Protein AF-A0A5R2NAQ6-F1 (afdb_monomer)

Foldseek 3Di:
DAAEDEDLAPAPDDVVCVVVVHNPVVCVQVVVNYYYDYNDPDPVVDDPDDKDKDKDADDDDPDPDGDIDIDIDHDDDD

Mean predicted aligned error: 4.99 Å

Solvent-accessible surface area (backbone atoms only — not comparable to full-atom values): 5168 Å² total; per-residue (Å²): 129,86,46,73,51,73,38,72,40,90,50,78,34,56,6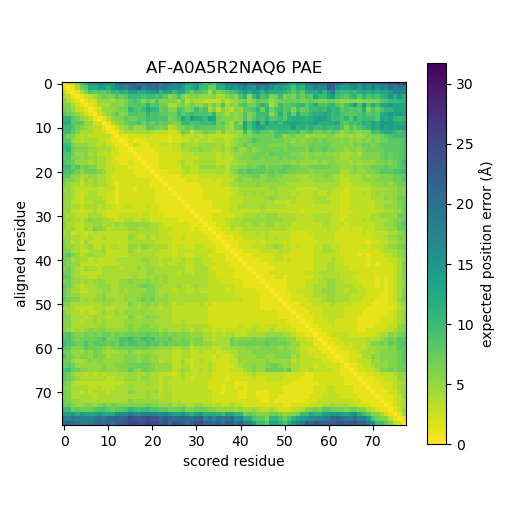9,73,41,46,74,71,74,39,52,66,54,45,50,60,44,49,76,66,70,28,53,76,48,60,58,57,77,68,69,91,77,52,66,99,67,86,55,47,81,48,74,49,59,81,85,64,85,93,60,92,78,70,81,61,58,71,47,76,51,64,82,80,84,128

Sequence (78 aa):
GVHALVPDRSDTDPGRATSAGDASLEYYVLSRDCWQIELLANLDKVPEAGALIMASWPKPKAGSGFPARAVAIHEATG

Secondary structure (DSSP, 8-state):
---EE--SSS-SS-HHHHTTT--HHHHHHHTTT-EE------GGGS-SSSPEEEEE----TT-S----EEEEE-PPP-

Radius of gyration: 14.2 Å; Cα contacts (8 Å, |Δi|>4): 92; chains: 1; bounding box: 30×30×40 Å

Structure (mmCIF, N/CA/C/O backbone):
data_AF-A0A5R2NAQ6-F1
#
_entry.id   AF-A0A5R2NAQ6-F1
#
loop_
_atom_site.group_PDB
_atom_site.id
_atom_site.type_symbol
_atom_site.label_atom_id
_atom_site.label_alt_id
_atom_site.label_comp_id
_atom_site.label_asym_id
_atom_site.label_entity_id
_atom_site.label_seq_id
_atom_site.pdbx_PDB_ins_code
_atom_site.Cartn_x
_atom_site.Cartn_y
_atom_site.Cartn_z
_atom_site.occupancy
_atom_site.B_iso_or_equiv
_atom_site.auth_seq_id
_atom_site.auth_comp_id
_atom_site.auth_asym_id
_atom_site.auth_atom_id
_atom_site.pdbx_PDB_model_num
ATOM 1 N N . GLY A 1 1 ? -14.994 0.325 -7.996 1.00 50.78 1 GLY A N 1
ATOM 2 C CA . GLY A 1 1 ? -14.537 1.125 -6.846 1.00 50.78 1 GLY A CA 1
ATOM 3 C C . GLY A 1 1 ? -13.035 1.056 -6.834 1.00 50.78 1 GLY A C 1
ATOM 4 O O . GLY A 1 1 ? -12.510 0.058 -7.302 1.00 50.78 1 GLY A O 1
ATOM 5 N N . VAL A 1 2 ? -12.346 2.100 -6.390 1.00 52.25 2 VAL A N 1
ATOM 6 C CA . VAL A 1 2 ? -10.884 2.046 -6.289 1.00 52.25 2 VAL A CA 1
ATOM 7 C C . VAL A 1 2 ? -10.533 1.088 -5.151 1.00 52.25 2 VAL A C 1
ATOM 9 O O . VAL A 1 2 ? -10.973 1.294 -4.021 1.00 52.25 2 VAL A O 1
ATOM 12 N N . HIS A 1 3 ? -9.796 0.028 -5.463 1.00 73.88 3 HIS A N 1
ATOM 13 C CA . HIS A 1 3 ? -9.303 -0.944 -4.491 1.00 73.88 3 HIS A CA 1
ATOM 14 C C . HIS A 1 3 ? -7.792 -0.757 -4.336 1.00 73.88 3 HIS A C 1
ATOM 16 O O . HIS A 1 3 ? -7.116 -0.338 -5.275 1.00 73.88 3 HIS A O 1
ATOM 22 N N . ALA A 1 4 ? -7.266 -1.021 -3.142 1.00 74.81 4 ALA A N 1
ATOM 23 C CA . ALA A 1 4 ? -5.838 -0.931 -2.875 1.00 74.81 4 ALA A CA 1
ATOM 24 C C . ALA A 1 4 ? -5.315 -2.247 -2.302 1.00 74.81 4 ALA A C 1
ATOM 26 O O . ALA A 1 4 ? -6.006 -2.886 -1.506 1.00 74.81 4 ALA A O 1
ATOM 27 N N . LEU A 1 5 ? -4.102 -2.629 -2.703 1.00 80.50 5 LEU A N 1
ATOM 28 C CA . LEU A 1 5 ? -3.328 -3.681 -2.049 1.00 80.50 5 LEU A CA 1
ATOM 29 C C . LEU A 1 5 ? -2.241 -3.047 -1.184 1.00 80.50 5 LEU A C 1
ATOM 31 O O . LEU A 1 5 ? -1.635 -2.042 -1.560 1.00 80.50 5 LEU A O 1
ATOM 35 N N . VAL A 1 6 ? -2.022 -3.641 -0.015 1.00 76.00 6 VAL A N 1
ATOM 36 C CA . VAL A 1 6 ? -1.181 -3.065 1.027 1.00 76.00 6 VAL A CA 1
ATOM 37 C C . VAL A 1 6 ? -0.268 -4.141 1.626 1.00 76.00 6 VAL A C 1
ATOM 39 O O . VAL A 1 6 ? -0.656 -4.795 2.596 1.00 76.00 6 VAL A O 1
ATOM 42 N N . PRO A 1 7 ? 0.916 -4.385 1.042 1.00 69.12 7 PRO A N 1
ATOM 43 C CA . PRO A 1 7 ? 1.927 -5.235 1.660 1.00 69.12 7 PRO A CA 1
ATOM 44 C C . PRO A 1 7 ? 2.662 -4.511 2.804 1.00 69.12 7 PRO A C 1
ATOM 46 O O . PRO A 1 7 ? 2.855 -3.295 2.785 1.00 69.12 7 PRO A O 1
ATOM 49 N N . ASP A 1 8 ? 3.136 -5.278 3.791 1.00 65.75 8 ASP A N 1
ATOM 50 C CA . ASP A 1 8 ? 4.069 -4.788 4.821 1.00 65.75 8 ASP A CA 1
ATOM 51 C C . ASP A 1 8 ? 5.505 -4.617 4.282 1.00 65.75 8 ASP A C 1
ATOM 53 O O . ASP A 1 8 ? 6.365 -4.026 4.937 1.00 65.75 8 ASP A O 1
ATOM 57 N N . ARG A 1 9 ? 5.771 -5.134 3.076 1.00 71.94 9 ARG A N 1
ATOM 58 C CA . ARG A 1 9 ? 7.070 -5.099 2.395 1.00 71.94 9 ARG A CA 1
ATOM 59 C C . ARG A 1 9 ? 7.147 -3.990 1.349 1.00 71.94 9 ARG A C 1
ATOM 61 O O . ARG A 1 9 ? 6.180 -3.282 1.084 1.00 71.94 9 ARG A O 1
ATOM 68 N N . SER A 1 10 ? 8.338 -3.850 0.773 1.00 71.81 10 SER A N 1
ATOM 69 C CA . SER A 1 10 ? 8.662 -2.891 -0.287 1.00 71.81 10 SER A CA 1
ATOM 70 C C . SER A 1 10 ? 8.119 -3.259 -1.667 1.00 71.81 10 SER A C 1
ATOM 72 O O . SER A 1 10 ? 8.406 -2.545 -2.608 1.00 71.81 10 SER A O 1
ATOM 74 N N . ASP A 1 11 ? 7.471 -4.411 -1.821 1.00 80.00 11 ASP A N 1
ATOM 75 C CA . ASP A 1 11 ? 6.964 -4.897 -3.103 1.00 80.00 11 ASP A CA 1
ATOM 76 C C . ASP A 1 11 ? 5.786 -5.844 -2.830 1.00 80.00 11 ASP A C 1
ATOM 78 O O . ASP A 1 11 ? 5.718 -6.486 -1.770 1.00 80.00 11 ASP A O 1
ATOM 82 N N . THR A 1 12 ? 4.857 -5.913 -3.778 1.00 80.81 12 THR A N 1
ATOM 83 C CA . THR A 1 12 ? 3.802 -6.929 -3.815 1.00 80.81 12 THR A CA 1
ATOM 84 C C . THR A 1 12 ? 4.367 -8.292 -4.218 1.00 80.81 12 THR A C 1
ATOM 86 O O . THR A 1 12 ? 3.869 -9.332 -3.773 1.00 80.81 12 THR A O 1
ATOM 89 N N . ASP A 1 13 ? 5.420 -8.305 -5.031 1.00 89.69 13 ASP A N 1
ATOM 90 C CA . ASP A 1 13 ? 6.116 -9.504 -5.459 1.00 89.69 13 ASP A CA 1
ATOM 91 C C . ASP A 1 13 ? 7.046 -10.052 -4.354 1.00 89.69 13 ASP A C 1
ATOM 93 O O . ASP A 1 13 ? 7.697 -9.307 -3.611 1.00 89.69 13 ASP A O 1
ATOM 97 N N . PRO A 1 14 ? 7.147 -11.387 -4.189 1.00 87.69 14 PRO A N 1
ATOM 98 C CA . PRO A 1 14 ? 8.096 -11.973 -3.253 1.00 87.69 14 PRO A CA 1
ATOM 99 C C . PRO A 1 14 ? 9.528 -11.586 -3.622 1.00 87.69 14 PRO A C 1
ATOM 101 O O . PRO A 1 14 ? 9.929 -11.725 -4.772 1.00 87.69 14 PRO A O 1
ATOM 104 N N . GLY A 1 15 ? 10.367 -11.266 -2.633 1.00 86.81 15 GLY A N 1
ATOM 105 C CA . GLY A 1 15 ? 11.725 -10.769 -2.902 1.00 86.81 15 GLY A CA 1
ATOM 106 C C . GLY A 1 15 ? 12.610 -11.672 -3.780 1.00 86.81 15 GLY A C 1
ATOM 107 O O . GLY A 1 15 ? 13.521 -11.173 -4.436 1.00 86.81 15 GLY A O 1
ATOM 108 N N . ARG A 1 16 ? 12.347 -12.988 -3.849 1.00 92.19 16 ARG A N 1
ATOM 109 C CA . ARG A 1 16 ? 13.023 -13.890 -4.803 1.00 92.19 16 ARG A CA 1
ATOM 110 C C . ARG A 1 16 ? 12.653 -13.575 -6.260 1.00 92.19 16 ARG A C 1
ATOM 112 O O . ARG A 1 16 ? 13.538 -13.616 -7.105 1.00 92.19 16 ARG A O 1
ATOM 119 N N . ALA A 1 17 ? 11.378 -13.300 -6.528 1.00 90.25 17 ALA A N 1
ATOM 120 C CA . ALA A 1 17 ? 10.863 -12.924 -7.842 1.00 90.25 17 ALA A CA 1
ATOM 121 C C . ALA A 1 17 ?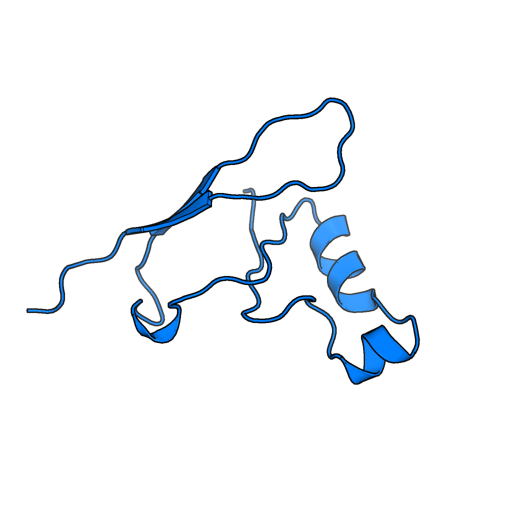 11.380 -11.533 -8.235 1.00 90.25 17 ALA A C 1
ATOM 123 O O . ALA A 1 17 ? 12.046 -11.408 -9.262 1.00 90.25 17 ALA A O 1
ATOM 124 N N . THR A 1 18 ? 11.254 -10.545 -7.342 1.00 89.50 18 THR A N 1
ATOM 125 C CA . THR A 1 18 ? 11.794 -9.193 -7.559 1.00 89.50 18 THR A CA 1
ATOM 126 C C . THR A 1 18 ? 13.297 -9.220 -7.867 1.00 89.50 18 THR A C 1
ATOM 128 O O . THR A 1 18 ? 13.755 -8.588 -8.815 1.00 89.50 18 THR A O 1
ATOM 131 N N . SER A 1 19 ? 14.085 -10.021 -7.132 1.00 91.06 19 SER A N 1
ATOM 132 C CA . SER A 1 19 ? 15.535 -10.170 -7.378 1.00 91.06 19 SER A CA 1
ATOM 133 C C . SER A 1 19 ? 15.869 -10.798 -8.738 1.00 91.06 19 SER A C 1
ATOM 135 O O . SER A 1 19 ? 16.990 -10.650 -9.221 1.00 91.06 19 SER A O 1
ATOM 137 N N . ALA A 1 20 ? 14.919 -11.509 -9.347 1.00 93.88 20 ALA A N 1
ATOM 138 C CA . ALA A 1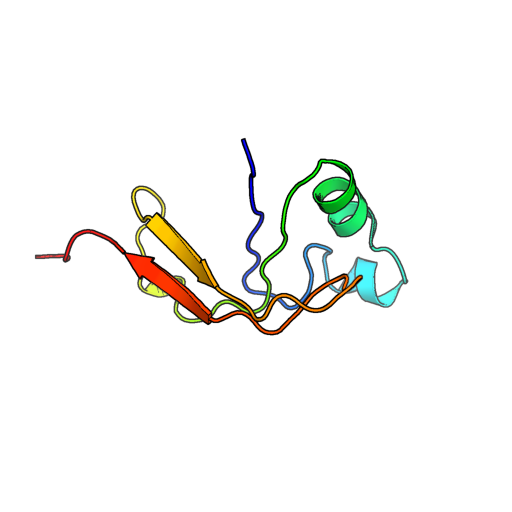 20 ? 15.027 -12.071 -10.689 1.00 93.88 20 ALA A CA 1
ATOM 139 C C . ALA A 1 20 ? 14.437 -11.147 -11.776 1.00 93.88 20 ALA A C 1
ATOM 141 O O . ALA A 1 20 ? 14.428 -11.526 -12.945 1.00 93.88 20 ALA A O 1
ATOM 142 N N . GLY A 1 21 ? 13.970 -9.946 -11.411 1.00 91.81 21 GLY A N 1
ATOM 143 C CA . GLY A 1 21 ? 13.329 -8.997 -12.324 1.00 91.81 21 GLY A CA 1
ATOM 144 C C . GLY A 1 21 ? 11.873 -9.332 -12.655 1.00 91.81 21 GLY A C 1
ATOM 145 O O . GLY A 1 21 ? 11.361 -8.856 -13.666 1.00 91.81 21 GLY A O 1
ATOM 146 N N . ASP A 1 22 ? 11.220 -10.159 -11.839 1.00 94.00 22 ASP A N 1
ATOM 147 C CA . ASP A 1 22 ? 9.811 -10.518 -11.986 1.00 94.00 22 ASP A CA 1
ATOM 148 C C . ASP A 1 22 ? 8.941 -9.658 -11.055 1.00 94.00 22 ASP A C 1
ATOM 150 O O . ASP A 1 22 ? 9.036 -9.779 -9.834 1.00 94.00 22 ASP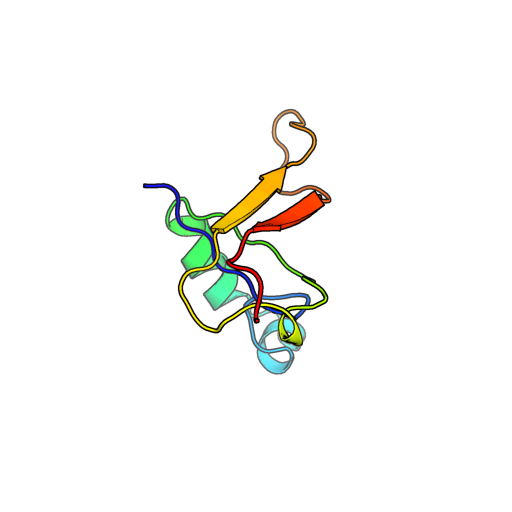 A O 1
ATOM 154 N N . ALA A 1 23 ? 8.120 -8.795 -11.661 1.00 91.69 23 ALA A N 1
ATOM 155 C CA . ALA A 1 23 ? 7.151 -7.905 -11.008 1.00 91.69 23 ALA A CA 1
ATOM 156 C C . ALA A 1 23 ? 5.705 -8.242 -11.435 1.00 91.69 23 ALA A C 1
ATOM 158 O O . ALA A 1 23 ? 4.850 -7.370 -11.622 1.00 91.69 23 ALA A O 1
ATOM 159 N N . SER A 1 24 ? 5.444 -9.519 -11.739 1.00 93.50 24 SER A N 1
ATOM 160 C CA . SER A 1 24 ? 4.168 -9.958 -12.311 1.00 93.50 24 SER A CA 1
ATOM 161 C C . SER A 1 24 ? 2.967 -9.654 -11.411 1.00 93.50 24 SER A C 1
ATOM 163 O O . SER A 1 24 ? 1.879 -9.386 -11.932 1.00 93.50 24 SER A O 1
ATOM 165 N N . LEU A 1 25 ? 3.122 -9.686 -10.082 1.00 91.88 25 LEU A N 1
ATOM 166 C CA . LEU A 1 25 ? 2.029 -9.387 -9.156 1.00 91.88 25 LEU A CA 1
ATOM 167 C C . LEU A 1 25 ? 1.751 -7.886 -9.067 1.00 91.88 25 LEU A C 1
ATOM 169 O O . LEU A 1 25 ? 0.579 -7.506 -9.117 1.00 91.88 25 LEU A O 1
ATOM 173 N N . GLU A 1 26 ? 2.781 -7.041 -9.014 1.00 90.25 26 GLU A N 1
ATOM 174 C CA . GLU A 1 26 ? 2.641 -5.587 -9.132 1.00 90.25 26 GLU A CA 1
ATOM 175 C C . GLU A 1 26 ? 1.892 -5.228 -10.423 1.00 90.25 26 GLU A C 1
ATOM 177 O O . GLU A 1 26 ? 0.852 -4.561 -10.383 1.00 90.25 26 GLU A O 1
ATOM 182 N N . TYR A 1 27 ? 2.338 -5.747 -11.573 1.00 92.25 27 TYR A N 1
ATOM 183 C CA . TYR A 1 27 ? 1.662 -5.505 -12.851 1.00 92.25 27 TYR A CA 1
ATOM 184 C C . TYR A 1 27 ? 0.203 -5.959 -12.829 1.00 92.25 27 TYR A C 1
ATOM 186 O O . TYR A 1 27 ? -0.685 -5.262 -13.327 1.00 92.25 27 TYR A O 1
ATOM 194 N N . TYR A 1 28 ? -0.077 -7.118 -12.240 1.00 91.50 28 TYR A N 1
ATOM 195 C CA . TYR A 1 28 ? -1.435 -7.632 -12.115 1.00 91.50 28 TYR A CA 1
ATOM 196 C C . TYR A 1 28 ? -2.333 -6.749 -11.234 1.00 91.50 28 TYR A C 1
ATOM 198 O O . TYR A 1 28 ? -3.527 -6.610 -11.512 1.00 91.50 28 TYR A O 1
ATOM 206 N N . VAL A 1 29 ? -1.799 -6.136 -10.176 1.00 90.12 29 VAL A N 1
ATOM 207 C CA . VAL A 1 29 ? -2.548 -5.199 -9.326 1.00 90.12 29 VAL A CA 1
ATOM 208 C C . VAL A 1 29 ? -2.764 -3.874 -10.054 1.00 90.12 29 VAL A C 1
ATOM 210 O O . VAL A 1 29 ? -3.913 -3.473 -10.245 1.00 90.12 29 VAL A O 1
ATOM 213 N N . LEU A 1 30 ? -1.694 -3.228 -10.517 1.00 90.81 30 LEU A N 1
ATOM 214 C CA . LEU A 1 30 ? -1.751 -1.889 -11.111 1.00 90.81 30 LEU A CA 1
ATOM 215 C C . LEU A 1 30 ? -2.525 -1.855 -12.439 1.00 90.81 30 LEU A C 1
ATOM 217 O O . LEU A 1 30 ? -3.217 -0.880 -12.727 1.00 90.81 30 LEU A O 1
ATOM 221 N N . SER A 1 31 ? -2.489 -2.935 -13.230 1.00 92.75 31 SER A N 1
ATOM 222 C CA . SER A 1 31 ? -3.256 -3.034 -14.487 1.00 92.75 31 SER A CA 1
ATOM 223 C C . SER A 1 31 ? -4.777 -3.042 -14.298 1.00 92.75 31 SER A C 1
ATOM 225 O O . SER A 1 31 ? -5.516 -2.909 -15.274 1.00 92.75 31 SER A O 1
ATOM 227 N N . ARG A 1 32 ? -5.265 -3.182 -13.060 1.00 92.38 32 ARG A N 1
ATOM 228 C CA . ARG A 1 32 ? -6.696 -3.261 -12.734 1.00 92.38 32 ARG A CA 1
ATOM 229 C C . ARG A 1 32 ? -7.255 -1.993 -12.103 1.00 92.38 32 ARG A C 1
ATOM 231 O O . ARG A 1 32 ? -8.287 -2.056 -11.441 1.00 92.38 32 ARG A O 1
ATOM 238 N N . ASP A 1 33 ? -6.595 -0.859 -12.338 1.00 89.75 33 ASP A N 1
ATOM 239 C CA . ASP A 1 33 ? -6.986 0.444 -11.783 1.00 89.75 33 ASP A CA 1
ATOM 240 C C . ASP A 1 33 ? -7.013 0.431 -10.239 1.00 89.75 33 ASP A C 1
ATOM 242 O O . ASP A 1 33 ? -7.851 1.053 -9.580 1.00 89.75 33 ASP A O 1
ATOM 246 N N . CYS A 1 34 ? -6.086 -0.335 -9.655 1.00 90.56 34 CYS A N 1
ATOM 247 C CA . CYS A 1 34 ? -5.856 -0.409 -8.219 1.00 90.56 34 CYS A CA 1
ATOM 248 C C . CYS A 1 34 ? -4.625 0.411 -7.833 1.00 90.56 34 CYS A C 1
ATOM 250 O O . CYS A 1 34 ? -3.641 0.461 -8.571 1.00 90.56 34 CYS A O 1
ATOM 252 N N . TRP A 1 35 ? -4.650 0.983 -6.629 1.00 89.19 35 TRP A N 1
ATOM 253 C CA . TRP A 1 35 ? -3.445 1.544 -6.017 1.00 89.19 35 TRP A CA 1
ATOM 254 C C . TRP A 1 35 ? -2.685 0.478 -5.231 1.00 89.19 35 TRP A C 1
ATOM 256 O O . TRP A 1 35 ? -3.266 -0.471 -4.704 1.00 89.19 35 TRP A O 1
ATOM 266 N N . GLN A 1 36 ? -1.385 0.690 -5.092 1.00 91.12 36 GLN A N 1
ATOM 267 C CA . GLN A 1 36 ? -0.513 -0.069 -4.207 1.00 91.12 36 GLN A CA 1
ATOM 268 C C . GLN A 1 36 ? 0.064 0.887 -3.162 1.00 91.12 36 GLN A C 1
ATOM 270 O O . GLN A 1 36 ? 0.463 2.004 -3.495 1.00 91.12 36 GLN A O 1
ATOM 275 N N . ILE A 1 37 ? 0.054 0.477 -1.892 1.00 90.38 37 ILE A N 1
ATOM 276 C CA . ILE A 1 37 ? 0.679 1.223 -0.794 1.00 90.38 37 ILE A CA 1
ATOM 277 C C . ILE A 1 37 ? 1.640 0.283 -0.081 1.00 90.38 37 ILE A C 1
ATOM 279 O O . ILE A 1 37 ? 1.212 -0.659 0.576 1.00 90.38 37 ILE A O 1
ATOM 283 N N . GLU A 1 38 ? 2.928 0.557 -0.203 1.00 89.12 38 GLU A N 1
ATOM 284 C CA . GLU A 1 38 ? 3.996 -0.264 0.366 1.00 89.12 38 GLU A CA 1
ATOM 285 C C . GLU A 1 38 ? 4.506 0.298 1.689 1.00 89.12 38 GLU A C 1
ATOM 287 O O . GLU A 1 38 ? 4.267 1.462 2.030 1.00 89.12 38 GLU A O 1
ATOM 292 N N . LEU A 1 39 ? 5.284 -0.524 2.400 1.00 90.06 39 LEU A N 1
ATOM 293 C CA . LEU A 1 39 ? 6.048 -0.112 3.581 1.00 90.06 39 LEU A CA 1
ATOM 294 C C . LEU A 1 39 ? 5.176 0.464 4.710 1.00 90.06 39 LEU A C 1
ATOM 296 O O . LEU A 1 39 ? 5.599 1.372 5.435 1.00 90.06 39 LEU A O 1
ATOM 300 N N . LEU A 1 40 ? 3.957 -0.055 4.888 1.00 91.38 40 LEU A N 1
ATOM 301 C CA . LEU A 1 40 ? 3.143 0.328 6.037 1.00 91.38 40 LEU A CA 1
ATOM 302 C C . LEU A 1 40 ? 3.744 -0.191 7.344 1.00 91.38 40 LEU A C 1
ATOM 304 O O . LEU A 1 40 ? 4.103 -1.356 7.482 1.00 91.38 40 LEU A O 1
ATOM 308 N N . ALA A 1 41 ? 3.783 0.687 8.339 1.00 90.81 41 ALA A N 1
ATOM 309 C CA . ALA A 1 41 ? 4.187 0.362 9.699 1.00 90.81 41 ALA A CA 1
ATOM 310 C C . ALA A 1 41 ? 2.966 0.225 10.622 1.00 90.81 41 ALA A C 1
ATOM 312 O O . ALA A 1 41 ? 1.919 0.820 10.368 1.00 90.81 41 ALA A O 1
ATOM 313 N N . ASN A 1 42 ? 3.147 -0.456 11.759 1.00 93.19 42 ASN A N 1
ATOM 314 C CA . ASN A 1 42 ? 2.137 -0.638 12.813 1.00 93.19 42 ASN A CA 1
ATOM 315 C C . ASN A 1 42 ? 0.909 -1.474 12.407 1.00 93.19 42 ASN A C 1
ATOM 317 O O . ASN A 1 42 ? -0.166 -1.294 12.980 1.00 93.19 42 ASN A O 1
ATOM 321 N N . LEU A 1 43 ? 1.042 -2.378 11.431 1.00 91.12 43 LEU A N 1
ATOM 322 C CA . LEU A 1 43 ? -0.047 -3.287 11.051 1.00 91.12 43 LEU A CA 1
ATOM 323 C C . LEU A 1 43 ? -0.435 -4.249 12.188 1.00 91.12 43 LEU A C 1
ATOM 325 O O . LEU A 1 43 ? -1.567 -4.706 12.249 1.00 91.12 43 LEU A O 1
ATOM 329 N N . ASP A 1 44 ? 0.468 -4.490 13.137 1.00 92.44 44 ASP A N 1
ATOM 330 C CA . ASP A 1 44 ? 0.217 -5.221 14.383 1.00 92.44 44 ASP A CA 1
ATOM 331 C C . ASP A 1 44 ? -0.734 -4.490 15.350 1.00 92.44 44 ASP A C 1
ATOM 333 O O . ASP A 1 44 ? -1.235 -5.095 16.295 1.00 92.44 44 ASP A O 1
ATOM 337 N N . LYS A 1 45 ? -0.990 -3.193 15.128 1.00 93.12 45 LYS A N 1
ATOM 338 C CA . LYS A 1 45 ? -1.835 -2.350 15.992 1.00 93.12 45 LYS A CA 1
ATOM 339 C C . LYS A 1 45 ? -3.252 -2.151 15.463 1.00 93.12 45 LYS A C 1
ATOM 341 O O . LYS A 1 45 ? -4.022 -1.434 16.094 1.00 93.12 45 LYS A O 1
ATOM 346 N N . VAL A 1 46 ? -3.590 -2.737 14.317 1.00 92.62 46 VAL A N 1
ATOM 347 C CA . VAL A 1 46 ? -4.921 -2.636 13.706 1.00 92.62 46 VAL A CA 1
ATOM 348 C C . VAL A 1 46 ? -5.595 -4.012 13.695 1.00 92.62 46 VAL A C 1
ATOM 350 O O . VAL A 1 46 ? -4.902 -5.024 13.602 1.00 92.62 46 VAL A O 1
ATOM 353 N N . PRO A 1 47 ? -6.933 -4.091 13.807 1.00 93.00 47 PRO A N 1
ATOM 354 C CA . PRO A 1 47 ? -7.634 -5.367 13.695 1.00 93.00 47 PRO A CA 1
ATOM 355 C C . PRO A 1 47 ? -7.512 -5.939 12.275 1.00 93.00 47 PRO A C 1
ATOM 357 O O . PRO A 1 47 ? -7.413 -5.188 11.305 1.00 93.00 47 PRO A O 1
ATOM 360 N N . GLU A 1 48 ? -7.591 -7.268 12.147 1.00 91.69 48 GLU A N 1
ATOM 361 C CA . GLU A 1 48 ? -7.540 -7.976 10.854 1.00 91.69 48 GLU A CA 1
ATOM 362 C C . GLU A 1 48 ? -8.623 -7.490 9.870 1.00 91.69 48 GLU A C 1
ATOM 364 O O . GLU A 1 48 ? -8.404 -7.447 8.661 1.00 91.69 48 GLU A O 1
ATOM 369 N N . ALA A 1 49 ? -9.784 -7.076 10.388 1.00 92.00 49 ALA A N 1
ATOM 370 C CA . ALA A 1 49 ? -10.875 -6.501 9.613 1.00 92.00 49 ALA A CA 1
ATOM 371 C C . ALA A 1 49 ? -11.612 -5.406 10.401 1.00 92.00 49 ALA A C 1
ATOM 373 O O . ALA A 1 49 ? -11.553 -5.347 11.628 1.00 92.00 49 ALA A O 1
ATOM 374 N N . GLY A 1 50 ? -12.343 -4.546 9.686 1.00 92.75 50 GLY A N 1
ATOM 375 C CA . GLY A 1 50 ? -13.179 -3.494 10.280 1.00 92.75 50 GLY A CA 1
ATOM 376 C C . GLY A 1 50 ? -12.478 -2.151 10.511 1.00 92.75 50 GLY A C 1
ATOM 377 O O . GLY A 1 50 ? -13.137 -1.194 10.905 1.00 92.75 50 GLY A O 1
ATOM 378 N N . ALA A 1 51 ? -11.177 -2.042 10.225 1.00 94.06 51 ALA A N 1
ATOM 379 C CA . ALA A 1 51 ? -10.481 -0.759 10.171 1.00 94.06 51 ALA A CA 1
ATOM 380 C C . ALA A 1 51 ? -10.723 -0.037 8.831 1.00 94.06 51 ALA A C 1
ATOM 382 O O . ALA A 1 51 ? -10.834 -0.667 7.778 1.00 94.06 51 ALA A O 1
ATOM 383 N N . LEU A 1 52 ? -10.735 1.296 8.860 1.00 94.06 52 LEU A N 1
ATOM 384 C CA . LEU A 1 52 ? -10.681 2.152 7.677 1.00 94.06 52 LEU A CA 1
ATOM 385 C C . LEU A 1 52 ? -9.251 2.659 7.475 1.00 94.06 52 LEU A C 1
ATOM 387 O O . LEU A 1 52 ? -8.704 3.329 8.351 1.00 94.06 52 LEU A O 1
ATOM 391 N N . ILE A 1 53 ? -8.672 2.411 6.300 1.00 92.88 53 ILE A N 1
ATOM 392 C CA . ILE A 1 53 ? -7.414 3.038 5.888 1.00 92.88 53 ILE A CA 1
ATOM 393 C C . ILE A 1 53 ? -7.687 4.329 5.111 1.00 92.88 53 ILE A C 1
ATOM 395 O O . ILE A 1 53 ? -8.444 4.346 4.142 1.00 92.88 53 ILE A O 1
ATOM 399 N N . MET A 1 54 ? -7.039 5.416 5.524 1.00 94.75 54 MET A N 1
ATOM 400 C CA . MET A 1 54 ? -7.001 6.677 4.792 1.00 94.75 54 MET A CA 1
ATOM 401 C C . MET A 1 54 ? -5.557 6.979 4.404 1.00 94.75 54 MET A C 1
ATOM 403 O O . MET A 1 54 ? -4.683 7.077 5.265 1.00 94.75 54 MET A O 1
ATOM 407 N N . ALA A 1 55 ? -5.311 7.158 3.109 1.00 93.25 55 ALA A N 1
ATOM 408 C CA . ALA A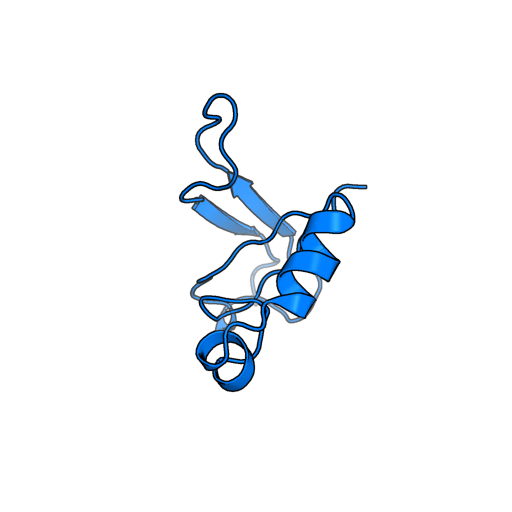 1 55 ? -4.007 7.521 2.577 1.00 93.25 55 ALA A CA 1
ATOM 409 C C . ALA A 1 55 ? -4.099 8.824 1.783 1.00 93.25 55 ALA A C 1
ATOM 411 O O . ALA A 1 55 ? -5.054 9.047 1.042 1.00 93.25 55 ALA A O 1
ATOM 412 N N . SER A 1 56 ? -3.099 9.687 1.946 1.00 92.88 56 SER A N 1
ATOM 413 C CA . SER A 1 56 ? -2.983 10.944 1.207 1.00 92.88 56 SER A CA 1
ATOM 414 C C . SER A 1 56 ? -1.553 11.152 0.725 1.00 92.88 56 SER A C 1
ATOM 416 O O . SER A 1 56 ? -0.600 10.740 1.388 1.00 92.88 56 SER A O 1
ATOM 418 N N . TRP A 1 57 ? -1.406 11.776 -0.438 1.00 92.50 57 TRP A N 1
ATOM 419 C CA . TRP A 1 57 ? -0.125 12.031 -1.089 1.00 92.50 57 TRP A CA 1
ATOM 420 C C . TRP A 1 57 ? -0.199 13.343 -1.885 1.00 92.50 57 TRP A C 1
ATOM 422 O O . TRP A 1 57 ? -1.295 13.785 -2.252 1.00 92.50 57 TRP A O 1
ATOM 432 N N . PRO A 1 58 ? 0.943 13.993 -2.173 1.00 90.69 58 PRO A N 1
ATOM 433 C CA . PRO A 1 58 ? 0.990 15.047 -3.180 1.00 90.69 58 PRO A CA 1
ATOM 434 C C . PRO A 1 58 ? 0.456 14.515 -4.516 1.00 90.69 58 PRO A C 1
ATOM 436 O O . PRO A 1 58 ? 0.672 13.349 -4.829 1.00 90.69 58 PRO A O 1
ATOM 439 N N . LYS A 1 59 ? -0.152 15.360 -5.362 1.00 89.19 59 LYS A N 1
ATOM 440 C CA . LYS A 1 59 ? -0.604 14.962 -6.713 1.00 89.19 59 LYS A CA 1
ATOM 441 C C . LYS A 1 59 ? 0.279 15.540 -7.831 1.00 89.19 59 LYS A C 1
ATOM 443 O O . LYS A 1 59 ? -0.107 16.526 -8.464 1.00 89.19 59 LYS A O 1
ATOM 448 N N . PRO A 1 60 ? 1.461 14.969 -8.104 1.00 88.62 60 PRO A N 1
ATOM 449 C CA . PRO A 1 60 ? 2.293 15.400 -9.216 1.00 88.62 60 PRO A CA 1
ATOM 450 C C . PRO A 1 60 ? 1.682 15.078 -10.562 1.00 88.62 60 PRO A C 1
ATOM 452 O O . PRO A 1 60 ? 0.968 14.094 -10.760 1.00 88.62 60 PRO A O 1
ATOM 455 N N . LYS A 1 61 ? 2.007 15.937 -11.520 1.00 94.00 61 LYS A N 1
ATOM 456 C CA . LYS A 1 61 ? 1.609 15.766 -12.907 1.00 94.00 61 LYS A CA 1
ATOM 457 C C . LYS A 1 61 ? 2.318 14.541 -13.495 1.00 94.00 61 LYS A C 1
ATOM 459 O O . LYS A 1 61 ? 3.542 14.507 -13.502 1.00 94.00 61 LYS A O 1
ATOM 464 N N . ALA A 1 62 ? 1.537 13.589 -14.014 1.00 92.06 62 ALA A N 1
ATOM 465 C CA . ALA A 1 62 ? 2.017 12.367 -14.676 1.00 92.06 62 ALA A CA 1
ATOM 466 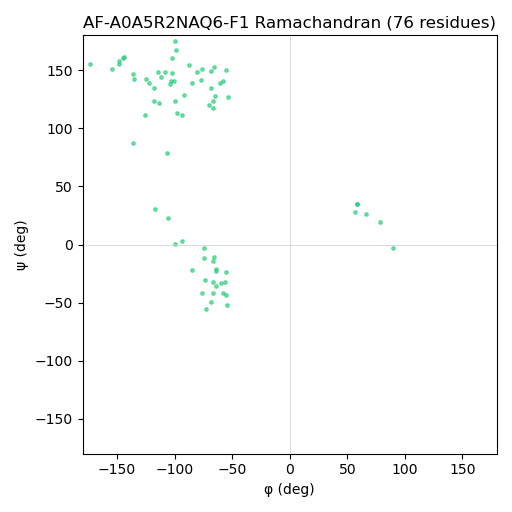C C . ALA A 1 62 ? 2.951 11.485 -13.822 1.00 92.06 62 ALA A C 1
ATOM 468 O O . ALA A 1 62 ? 3.804 10.781 -14.350 1.00 92.06 62 ALA A O 1
ATOM 469 N N . GLY A 1 63 ? 2.799 11.534 -12.501 1.00 89.38 63 GLY A N 1
ATOM 470 C CA . GLY A 1 63 ? 3.564 10.687 -11.603 1.00 89.38 63 GLY A CA 1
ATOM 471 C C . GLY A 1 63 ? 2.945 9.308 -11.408 1.00 89.38 63 GLY A C 1
ATOM 472 O O . GLY A 1 63 ? 1.730 9.208 -11.252 1.00 89.38 63 GLY A O 1
ATOM 473 N N . SER A 1 64 ? 3.782 8.272 -11.378 1.00 88.12 64 SER A N 1
ATOM 474 C CA . SER A 1 64 ? 3.366 6.881 -11.158 1.00 88.12 64 SER A CA 1
ATOM 475 C C . SER A 1 64 ? 3.225 6.501 -9.679 1.00 88.12 64 SER A C 1
ATOM 477 O O . SER A 1 64 ? 2.495 5.567 -9.373 1.00 88.12 64 SER A O 1
ATOM 479 N N . GLY A 1 65 ? 3.872 7.227 -8.759 1.00 89.19 65 GLY A N 1
ATOM 480 C CA . GLY A 1 65 ? 3.816 6.958 -7.319 1.00 89.19 65 GLY A CA 1
ATOM 481 C C . GLY A 1 65 ? 4.524 8.032 -6.490 1.00 89.19 65 GLY A C 1
ATOM 482 O O . GLY A 1 65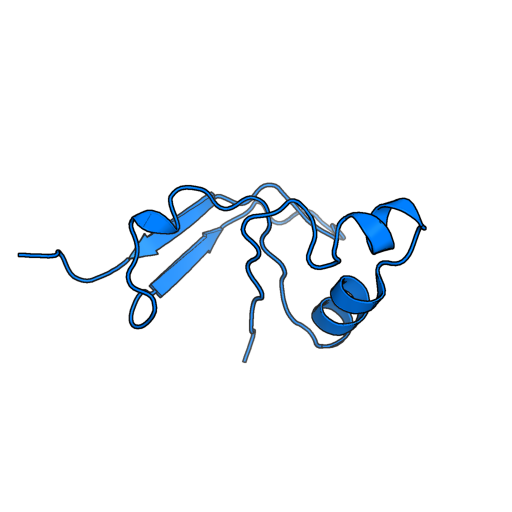 ? 5.396 8.736 -7.001 1.00 89.19 65 GLY A O 1
ATOM 483 N N . PHE A 1 66 ? 4.124 8.185 -5.220 1.00 91.31 66 PHE A N 1
ATOM 484 C CA . PHE A 1 66 ? 4.632 9.209 -4.294 1.00 91.31 66 PHE A CA 1
ATOM 485 C C . PHE A 1 66 ? 4.641 8.715 -2.851 1.00 91.31 66 PHE A C 1
ATOM 487 O O . PHE A 1 66 ? 3.807 7.880 -2.501 1.00 91.31 66 PHE A O 1
ATOM 494 N N . PRO A 1 67 ? 5.502 9.284 -1.983 1.00 92.56 67 PRO A N 1
ATOM 495 C CA . PRO A 1 67 ? 5.379 9.078 -0.550 1.00 92.56 67 PRO A CA 1
ATOM 496 C C . PRO A 1 67 ? 3.968 9.441 -0.082 1.00 92.56 67 PRO A C 1
ATOM 498 O O . PRO A 1 67 ? 3.480 10.548 -0.338 1.00 92.56 67 PRO A O 1
ATOM 501 N N . ALA A 1 68 ? 3.328 8.504 0.608 1.00 93.44 68 ALA A N 1
ATOM 502 C CA . ALA A 1 68 ? 1.992 8.671 1.149 1.00 93.44 68 ALA A CA 1
ATOM 503 C C . ALA A 1 68 ? 2.037 8.719 2.676 1.00 93.44 68 ALA A C 1
ATOM 505 O O . ALA A 1 68 ? 2.797 8.001 3.327 1.00 93.44 68 ALA A O 1
ATOM 506 N N . ARG A 1 69 ? 1.167 9.541 3.263 1.00 95.12 69 ARG A N 1
ATOM 507 C CA . ARG A 1 69 ? 0.807 9.411 4.672 1.00 95.12 69 ARG A CA 1
ATOM 508 C C . ARG A 1 69 ? -0.440 8.544 4.757 1.00 95.12 69 ARG A C 1
ATOM 510 O O . ARG A 1 69 ? -1.514 8.990 4.356 1.00 95.12 69 ARG A O 1
ATOM 517 N N . ALA A 1 70 ? -0.286 7.344 5.307 1.00 94.69 70 ALA A N 1
ATOM 518 C CA . ALA A 1 70 ? -1.388 6.456 5.651 1.00 94.69 70 ALA A CA 1
ATOM 519 C C . ALA A 1 70 ? -1.700 6.529 7.153 1.00 94.69 70 ALA A C 1
ATOM 521 O O . ALA A 1 70 ? -0.796 6.630 7.990 1.00 94.69 70 ALA A O 1
ATOM 522 N N . VAL A 1 71 ? -2.988 6.495 7.482 1.00 95.88 71 VAL A N 1
ATOM 523 C CA . VAL A 1 71 ? -3.515 6.362 8.842 1.00 95.88 71 VAL A CA 1
ATOM 524 C C . VAL A 1 71 ? -4.649 5.343 8.838 1.00 95.88 71 VAL A C 1
ATOM 526 O O . VAL A 1 71 ? -5.429 5.282 7.887 1.00 95.88 71 VAL A O 1
ATOM 529 N N . ALA A 1 72 ? -4.735 4.549 9.900 1.00 95.12 72 ALA A N 1
ATOM 530 C CA . ALA A 1 72 ? -5.853 3.649 10.134 1.00 95.12 72 ALA A CA 1
ATOM 531 C C . ALA A 1 72 ? -6.769 4.242 11.208 1.00 95.12 72 ALA A C 1
ATOM 533 O O . ALA A 1 72 ? -6.294 4.780 12.208 1.00 95.12 72 ALA A O 1
ATOM 534 N N . ILE A 1 73 ? -8.075 4.137 10.988 1.00 95.56 73 ILE A N 1
ATOM 535 C CA . ILE A 1 73 ? -9.121 4.465 11.953 1.00 95.56 73 ILE A CA 1
ATOM 536 C C . ILE A 1 73 ? -9.812 3.149 12.291 1.00 95.56 73 ILE A C 1
ATOM 538 O O . ILE A 1 73 ? -10.312 2.465 11.400 1.00 95.56 73 ILE A O 1
ATOM 542 N N . HIS A 1 74 ? -9.818 2.781 13.564 1.00 94.00 74 HIS A N 1
ATOM 543 C CA . HIS A 1 74 ? -10.498 1.593 14.061 1.00 94.00 74 HIS A CA 1
ATOM 544 C C . HIS A 1 74 ? -11.089 1.883 15.439 1.00 94.00 74 HIS A C 1
ATOM 546 O O . HIS A 1 74 ? -10.690 2.843 16.102 1.00 94.00 74 HIS A O 1
ATOM 552 N N . GLU A 1 75 ? -12.041 1.053 15.859 1.00 92.94 75 GLU A N 1
ATOM 553 C CA . GLU A 1 75 ? -12.605 1.126 17.205 1.00 92.94 75 GLU A CA 1
ATOM 554 C C . GLU A 1 75 ? -11.502 0.973 18.255 1.00 92.94 75 GLU A C 1
ATOM 556 O O . GLU A 1 75 ? -10.570 0.176 18.092 1.00 92.94 75 GLU A O 1
ATOM 561 N N . ALA A 1 76 ? -11.605 1.745 19.335 1.00 82.00 76 ALA A N 1
ATOM 562 C CA . ALA A 1 76 ? -10.702 1.593 20.461 1.00 82.00 76 ALA A CA 1
ATOM 563 C C . ALA A 1 76 ? -10.925 0.216 21.096 1.00 82.00 76 ALA A C 1
ATOM 565 O O . ALA A 1 76 ? -12.052 -0.150 21.433 1.00 82.00 76 ALA A O 1
ATOM 566 N N . THR A 1 77 ? -9.852 -0.549 21.272 1.00 70.06 77 THR A N 1
ATOM 567 C CA . THR A 1 77 ? -9.882 -1.743 22.113 1.00 70.06 77 THR A CA 1
ATOM 568 C C . THR A 1 77 ? -10.089 -1.288 23.558 1.00 70.06 77 THR A C 1
ATOM 570 O O . THR A 1 77 ? -9.283 -0.514 24.078 1.00 70.06 77 THR A O 1
ATOM 573 N N . GLY A 1 78 ? -11.208 -1.700 24.158 1.00 56.66 78 GLY A N 1
ATOM 574 C CA . GLY A 1 78 ? -11.490 -1.502 25.584 1.00 56.66 78 GLY A CA 1
ATOM 575 C C . GLY A 1 78 ? -10.610 -2.355 26.486 1.00 56.66 78 GLY A C 1
ATOM 576 O O . GLY A 1 78 ? -10.055 -3.364 25.992 1.00 56.66 78 GLY A O 1
#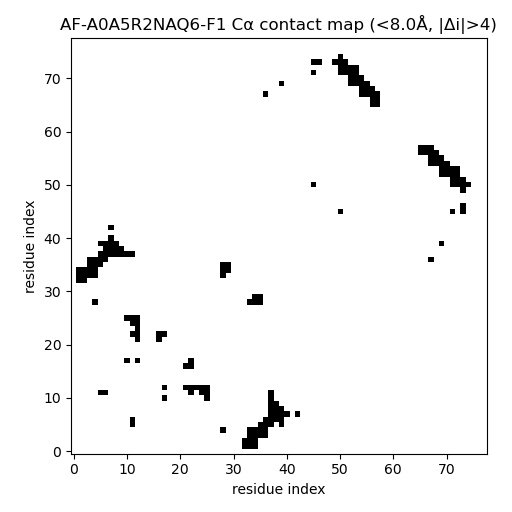

Nearest PDB structures (foldseek):
  3qks-assembly1_B  TM=3.380E-01  e=1.276E+00  Pyrococcus furiosus
  8rj8-assembly1_B  TM=4.162E-01  e=5.850E+00  Bacillus cereus
  4r14-assembly1_B  TM=2.141E-01  e=1.933E+00  Homo sapiens
  6hiv-assembly1_DH  TM=2.530E-01  e=8.861E+00  Trypanoso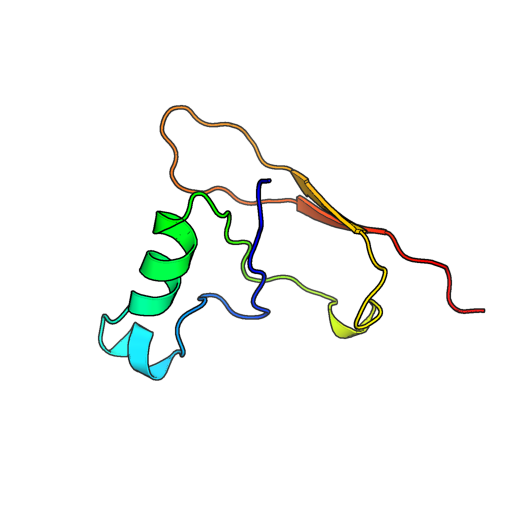ma brucei brucei

pLDDT: mean 87.7, std 9.63, range [50.78, 95.88]